Protein AF-A0AAT9HB19-F1 (afdb_monomer_lite)

InterPro domains:
  IPR008991 Translation protein SH3-like domain superfamily [SSF50104] (2-46)
  IPR014722 Large ribosomal subunit protein uL2, domain 2 [G3DSA:2.30.30.30] (1-48)
  IPR057264 Large ribosomal subunit protein uL24, C-terminal domain [PF17136] (2-48)

Sequence (48 aa):
MTTEALVHVSNVQLVVEKDGKKVVTRVGYRFDDDGNKIRVAKRTGEDI

Structure (mmCIF, N/CA/C/O backbone):
data_AF-A0AAT9HB19-F1
#
_entry.id   AF-A0AAT9HB19-F1
#
loop_
_atom_site.group_PDB
_atom_site.id
_atom_site.type_symbol
_atom_site.label_atom_id
_atom_site.label_alt_id
_atom_site.label_comp_id
_atom_site.label_asym_id
_atom_site.label_entity_id
_atom_site.label_seq_id
_atom_site.pdbx_PDB_ins_code
_atom_site.Cartn_x
_atom_site.Cartn_y
_atom_site.Cartn_z
_atom_site.occupancy
_atom_site.B_iso_or_equiv
_atom_site.auth_seq_id
_atom_site.auth_comp_id
_atom_site.auth_asym_id
_atom_site.auth_atom_id
_atom_site.pdbx_PDB_model_num
ATOM 1 N N . MET A 1 1 ? 15.242 7.987 -27.584 1.00 63.91 1 MET A N 1
ATOM 2 C CA . MET A 1 1 ? 13.896 7.813 -26.999 1.00 63.91 1 MET A CA 1
ATOM 3 C C . MET A 1 1 ? 14.021 6.841 -25.844 1.00 63.91 1 MET A C 1
ATOM 5 O O . MET A 1 1 ? 14.677 5.822 -26.018 1.00 63.91 1 MET A O 1
ATOM 9 N N . THR A 1 2 ? 13.449 7.158 -24.690 1.00 90.56 2 THR A N 1
ATOM 10 C CA . THR A 1 2 ? 13.314 6.233 -23.555 1.00 90.56 2 THR A CA 1
ATOM 11 C C . THR A 1 2 ? 11.870 5.749 -23.497 1.00 90.56 2 THR A C 1
ATOM 13 O O . THR A 1 2 ? 10.956 6.517 -23.787 1.0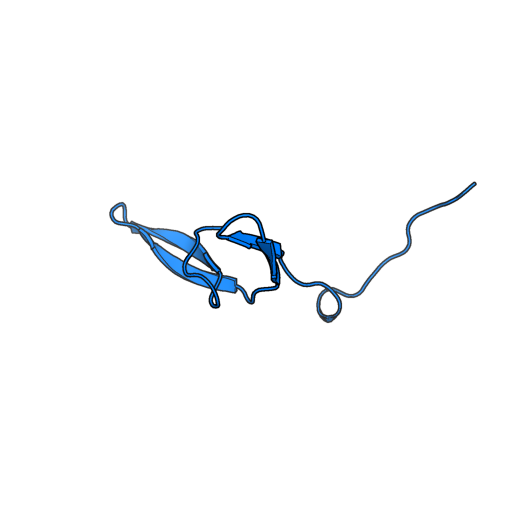0 90.56 2 THR A O 1
ATOM 16 N N . THR A 1 3 ? 11.673 4.473 -23.175 1.00 90.31 3 THR A N 1
ATOM 17 C CA . THR A 1 3 ? 10.352 3.844 -23.062 1.00 90.31 3 THR A CA 1
ATOM 18 C C . THR A 1 3 ? 10.305 2.990 -21.801 1.00 90.31 3 THR A C 1
ATOM 20 O O . THR A 1 3 ? 11.347 2.543 -21.316 1.00 90.31 3 THR A O 1
ATOM 23 N N . GLU A 1 4 ? 9.115 2.810 -21.244 1.00 93.81 4 GLU A N 1
ATOM 24 C CA . GLU A 1 4 ? 8.901 1.990 -20.055 1.00 93.81 4 GLU A CA 1
ATOM 25 C C . GLU A 1 4 ? 8.837 0.504 -20.427 1.00 93.81 4 GLU A C 1
ATOM 27 O O . GLU A 1 4 ? 8.460 0.130 -21.538 1.00 93.81 4 GLU A O 1
ATOM 32 N N . ALA A 1 5 ? 9.207 -0.353 -19.477 1.00 94.31 5 ALA A N 1
ATOM 33 C CA . ALA A 1 5 ? 9.140 -1.802 -19.613 1.00 94.31 5 ALA A CA 1
ATOM 34 C C . ALA A 1 5 ? 8.267 -2.401 -18.505 1.00 94.31 5 ALA A C 1
ATOM 36 O O . ALA A 1 5 ? 8.079 -1.804 -17.443 1.00 94.31 5 ALA A O 1
ATOM 37 N N . LEU A 1 6 ? 7.745 -3.602 -18.748 1.00 95.81 6 LEU A N 1
ATOM 38 C CA . LEU A 1 6 ? 6.945 -4.327 -17.766 1.00 95.81 6 LEU A CA 1
ATOM 39 C C . LEU A 1 6 ? 7.786 -4.688 -16.533 1.00 95.81 6 LEU A C 1
ATOM 41 O O . LEU A 1 6 ? 8.946 -5.083 -16.642 1.00 95.81 6 LEU A O 1
ATOM 45 N N . VAL A 1 7 ? 7.161 -4.623 -15.359 1.00 96.06 7 VAL A N 1
ATOM 46 C CA . VAL A 1 7 ? 7.736 -5.080 -14.092 1.00 96.06 7 VAL A CA 1
ATOM 47 C C . VAL A 1 7 ? 6.747 -6.001 -13.387 1.00 96.06 7 VAL A C 1
ATOM 49 O O . VAL A 1 7 ? 5.539 -5.769 -13.398 1.00 96.06 7 VAL A O 1
ATOM 52 N N . HIS A 1 8 ? 7.251 -7.073 -12.779 1.00 97.56 8 HIS A N 1
ATOM 53 C CA . HIS A 1 8 ? 6.409 -8.002 -12.034 1.00 97.56 8 HIS A CA 1
ATOM 54 C C . HIS A 1 8 ? 5.916 -7.370 -10.724 1.00 97.56 8 HIS A C 1
ATOM 56 O O . HIS A 1 8 ? 6.685 -6.731 -10.005 1.00 97.56 8 HIS A O 1
ATOM 62 N N . VAL A 1 9 ? 4.648 -7.597 -10.370 1.00 93.00 9 VAL A N 1
ATOM 63 C CA . VAL A 1 9 ? 4.004 -6.961 -9.205 1.00 93.00 9 VAL A CA 1
ATOM 64 C C . VAL A 1 9 ? 4.667 -7.312 -7.865 1.00 93.00 9 VAL A C 1
ATOM 66 O O . VAL A 1 9 ? 4.632 -6.520 -6.930 1.00 93.00 9 VAL A O 1
ATOM 69 N N . SER A 1 10 ? 5.337 -8.465 -7.756 1.00 94.50 10 SER A N 1
ATOM 70 C CA . SER A 1 10 ? 6.089 -8.815 -6.538 1.00 94.50 10 SER A CA 1
ATOM 71 C C . SER A 1 10 ? 7.320 -7.935 -6.302 1.00 94.50 10 SER A C 1
ATOM 73 O O . SER A 1 10 ? 7.864 -7.944 -5.200 1.00 94.50 10 SER A O 1
ATOM 75 N N . ASN A 1 11 ? 7.773 -7.210 -7.328 1.00 95.38 11 ASN A N 1
ATOM 76 C CA . ASN A 1 11 ? 8.970 -6.371 -7.279 1.00 95.38 11 ASN A CA 1
ATOM 77 C C . ASN A 1 11 ? 8.639 -4.906 -6.961 1.00 95.38 11 ASN A C 1
AT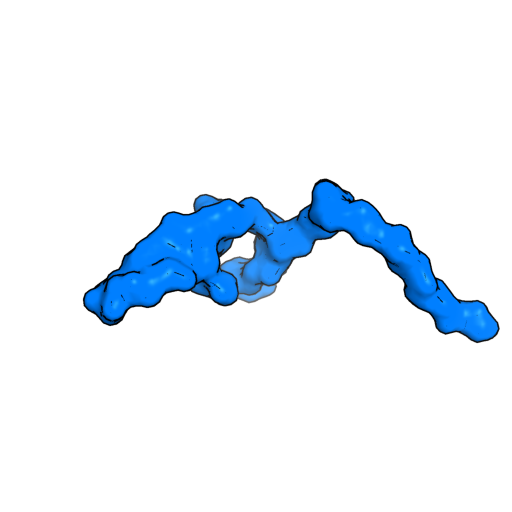OM 79 O O . ASN A 1 11 ? 9.537 -4.069 -6.950 1.00 95.38 11 ASN A O 1
ATOM 83 N N . VAL A 1 12 ? 7.367 -4.592 -6.692 1.00 94.06 12 VAL A N 1
ATOM 84 C CA . VAL A 1 12 ? 6.922 -3.256 -6.283 1.00 94.06 12 VAL A CA 1
ATOM 85 C C . VAL A 1 12 ? 6.323 -3.292 -4.879 1.00 94.06 12 VAL A C 1
ATOM 87 O O . VAL A 1 12 ? 5.795 -4.306 -4.422 1.00 94.06 12 VAL A O 1
ATOM 90 N N . GLN A 1 13 ? 6.413 -2.169 -4.170 1.00 93.69 13 GLN A N 1
ATOM 91 C CA . GLN A 1 13 ? 5.794 -1.980 -2.859 1.00 93.69 13 GLN A CA 1
ATOM 92 C C . GLN A 1 13 ? 5.087 -0.634 -2.801 1.00 93.69 13 GLN A C 1
ATOM 94 O O . GLN A 1 13 ? 5.470 0.315 -3.482 1.00 93.69 13 GLN A O 1
ATOM 99 N N . LEU A 1 14 ? 4.062 -0.563 -1.953 1.00 93.31 14 LEU A N 1
ATOM 100 C CA . LEU A 1 14 ? 3.361 0.679 -1.688 1.00 93.31 14 LEU A CA 1
ATOM 101 C C . LEU A 1 14 ? 4.174 1.547 -0.725 1.00 93.31 14 LEU A C 1
ATOM 103 O O . LEU A 1 14 ? 4.722 1.052 0.265 1.00 93.31 14 LEU A O 1
ATOM 107 N N . VAL A 1 15 ? 4.208 2.844 -1.011 1.00 93.62 15 VAL A N 1
ATOM 108 C CA . VAL A 1 15 ? 4.811 3.863 -0.157 1.00 93.62 15 VAL A CA 1
ATOM 109 C C . VAL A 1 15 ? 3.701 4.713 0.439 1.00 93.62 15 VAL A C 1
ATOM 111 O O . VAL A 1 15 ? 2.814 5.158 -0.282 1.00 93.62 15 VAL A O 1
ATOM 114 N N . VAL A 1 16 ? 3.785 4.948 1.743 1.00 92.94 16 VAL A N 1
ATOM 115 C CA . VAL A 1 16 ? 2.967 5.930 2.458 1.00 92.94 16 VAL A CA 1
ATOM 116 C C . VAL A 1 16 ? 3.876 6.967 3.101 1.00 92.94 16 VAL A C 1
ATOM 118 O O . VAL A 1 16 ? 5.057 6.700 3.344 1.00 92.94 16 VAL A O 1
ATOM 121 N N . GLU A 1 17 ? 3.343 8.152 3.363 1.00 92.38 17 GLU A N 1
ATOM 122 C CA . GLU A 1 17 ? 4.053 9.186 4.105 1.00 92.38 17 GLU A CA 1
ATOM 123 C C . GLU A 1 17 ? 3.607 9.164 5.566 1.00 92.38 17 GLU A C 1
ATOM 125 O O . GLU A 1 17 ? 2.415 9.166 5.853 1.00 92.38 17 GLU A O 1
ATOM 130 N N . LYS A 1 18 ? 4.568 9.106 6.489 1.00 88.25 18 LYS A N 1
ATOM 131 C CA . 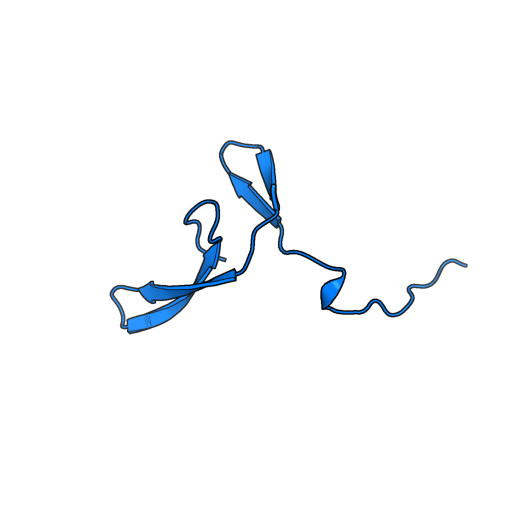LYS A 1 18 ? 4.320 9.216 7.926 1.00 88.25 18 LYS A CA 1
ATOM 132 C C . LYS A 1 18 ? 5.422 10.041 8.567 1.00 88.25 18 LYS A C 1
ATOM 134 O O . LYS A 1 18 ? 6.601 9.773 8.336 1.00 88.25 18 LYS A O 1
ATOM 139 N N . ASP A 1 19 ? 5.035 11.045 9.347 1.00 87.94 19 ASP A N 1
ATOM 140 C CA . ASP A 1 19 ? 5.955 11.960 10.035 1.00 87.94 19 ASP A CA 1
ATOM 141 C C . ASP A 1 19 ? 6.989 12.602 9.079 1.00 87.94 19 ASP A C 1
ATOM 143 O O . ASP A 1 19 ? 8.182 12.684 9.380 1.00 87.94 19 ASP A O 1
ATOM 147 N N . GLY A 1 20 ? 6.546 12.986 7.873 1.00 88.81 20 GLY A N 1
ATOM 148 C CA . GLY A 1 20 ? 7.391 13.573 6.821 1.00 88.81 20 GLY A CA 1
ATOM 149 C C . GLY A 1 20 ? 8.388 12.600 6.176 1.00 88.81 20 GLY A C 1
ATOM 150 O O . GLY A 1 20 ? 9.278 13.018 5.432 1.00 88.81 20 GLY A O 1
ATOM 151 N N . LYS A 1 21 ? 8.285 11.295 6.464 1.00 89.12 21 LYS A N 1
ATOM 152 C CA . LYS A 1 21 ? 9.137 10.247 5.891 1.00 89.12 21 LYS A CA 1
ATOM 153 C C . LYS A 1 21 ? 8.325 9.317 5.004 1.00 89.12 21 LYS A C 1
ATOM 155 O O . LYS A 1 21 ? 7.252 8.846 5.373 1.00 89.12 21 LYS A O 1
ATOM 160 N N . LYS A 1 22 ? 8.897 8.977 3.849 1.00 92.06 22 LYS A N 1
ATOM 161 C CA . LYS A 1 22 ? 8.372 7.926 2.973 1.00 92.06 22 LYS A CA 1
ATOM 162 C C . LYS A 1 22 ? 8.702 6.558 3.557 1.00 92.06 22 LYS A C 1
ATOM 164 O O . LYS A 1 22 ? 9.869 6.236 3.783 1.00 92.06 22 LYS A O 1
ATOM 169 N N . VAL A 1 23 ? 7.677 5.747 3.780 1.00 91.62 23 VAL A N 1
ATOM 170 C CA . VAL A 1 23 ? 7.792 4.418 4.378 1.00 91.62 23 VAL A CA 1
ATOM 171 C C . VAL A 1 23 ? 7.171 3.387 3.444 1.00 91.62 23 VAL A C 1
ATOM 173 O O . VAL A 1 23 ? 6.008 3.489 3.063 1.00 91.62 23 VAL A O 1
ATOM 176 N N . VAL A 1 24 ? 7.948 2.359 3.101 1.00 92.88 24 VAL A N 1
ATOM 177 C CA . VAL A 1 24 ? 7.439 1.185 2.381 1.00 92.88 24 VAL A CA 1
ATOM 178 C C . VAL A 1 24 ? 6.627 0.292 3.319 1.00 92.88 24 VAL A C 1
ATOM 180 O O . VAL A 1 24 ? 7.019 0.055 4.471 1.00 92.88 24 VAL A O 1
ATOM 183 N N . THR A 1 25 ? 5.488 -0.206 2.839 1.00 94.50 25 THR A N 1
ATOM 184 C CA . THR A 1 25 ? 4.541 -0.970 3.658 1.00 94.50 25 THR A CA 1
ATOM 185 C C . THR A 1 25 ? 3.829 -2.066 2.864 1.00 94.50 25 THR A C 1
ATOM 187 O O . THR A 1 25 ? 3.621 -1.968 1.654 1.00 94.50 25 THR A O 1
ATOM 190 N N . ARG A 1 26 ? 3.419 -3.129 3.568 1.00 93.75 26 ARG A N 1
ATOM 191 C CA . ARG A 1 26 ? 2.483 -4.130 3.037 1.00 93.75 26 ARG A CA 1
ATOM 192 C C . ARG A 1 26 ? 1.049 -3.673 3.293 1.00 93.75 26 ARG A C 1
ATOM 194 O O . ARG A 1 26 ? 0.763 -3.061 4.320 1.00 93.75 26 ARG A O 1
ATOM 201 N N . VAL A 1 27 ? 0.145 -4.049 2.395 1.00 94.44 27 VAL A N 1
ATOM 202 C CA . VAL A 1 27 ? -1.286 -3.741 2.504 1.00 94.44 27 VAL A CA 1
ATOM 203 C C . VAL A 1 27 ? -1.974 -4.736 3.445 1.00 94.44 27 VAL A C 1
ATOM 205 O O . VAL A 1 27 ? -1.753 -5.949 3.370 1.0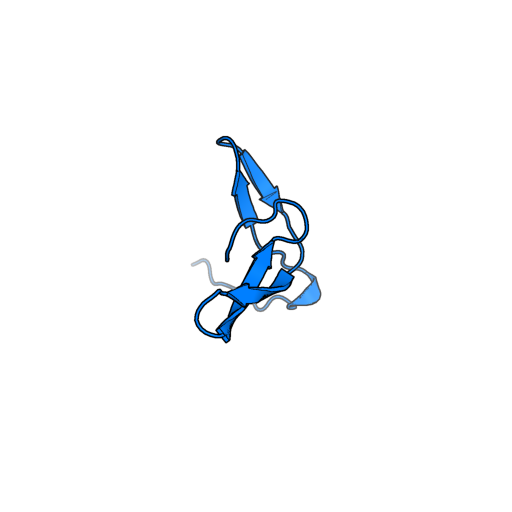0 94.44 27 VAL A O 1
ATOM 208 N N . GLY A 1 28 ? -2.798 -4.217 4.346 1.00 94.31 28 GLY A N 1
ATOM 209 C CA . GLY A 1 28 ? -3.818 -4.935 5.104 1.00 94.31 28 GLY A CA 1
ATOM 210 C C . GLY A 1 28 ? -5.204 -4.390 4.780 1.00 94.31 28 GLY A C 1
ATOM 211 O O . GLY A 1 28 ? -5.340 -3.487 3.957 1.00 94.31 28 GLY A O 1
ATOM 212 N N . TYR A 1 29 ? -6.221 -4.937 5.440 1.00 96.06 29 TYR A N 1
ATOM 213 C CA . TYR A 1 29 ? -7.595 -4.460 5.325 1.00 96.06 29 TYR A CA 1
ATOM 214 C C . TYR A 1 29 ? -8.215 -4.321 6.709 1.00 96.06 29 TYR A C 1
ATOM 216 O O . TYR A 1 29 ? -7.957 -5.159 7.576 1.00 96.06 29 TYR A O 1
ATOM 224 N N . ARG A 1 30 ? -9.048 -3.298 6.880 1.00 93.88 30 ARG A N 1
ATOM 225 C CA . ARG A 1 30 ? -9.971 -3.146 8.010 1.00 93.88 30 ARG A CA 1
ATOM 226 C C . ARG A 1 30 ? -11.321 -2.658 7.488 1.00 93.88 30 ARG A C 1
ATOM 228 O O . ARG A 1 30 ? -11.424 -2.288 6.319 1.00 93.88 30 ARG A O 1
ATOM 235 N N . PHE A 1 31 ? -12.330 -2.692 8.344 1.00 95.75 31 PHE A N 1
ATOM 236 C CA . PHE A 1 31 ? -13.591 -2.010 8.088 1.00 95.75 31 PHE A CA 1
ATOM 237 C C . PHE A 1 31 ? -13.578 -0.664 8.813 1.00 95.75 31 PHE A C 1
ATOM 239 O O . PHE A 1 31 ? -13.020 -0.581 9.912 1.00 95.75 31 PHE A O 1
ATOM 246 N N . ASP A 1 32 ? -14.097 0.376 8.168 1.00 92.81 32 ASP A N 1
ATOM 247 C CA . ASP A 1 32 ? -14.382 1.648 8.832 1.00 92.81 32 ASP A CA 1
ATOM 248 C C . ASP A 1 32 ? -15.717 1.579 9.593 1.00 92.81 32 ASP A C 1
ATOM 250 O O . ASP A 1 32 ? -16.397 0.547 9.601 1.00 92.81 32 ASP A O 1
ATOM 254 N N . ASP A 1 33 ? -16.070 2.678 10.257 1.00 93.62 33 ASP A N 1
ATOM 255 C CA . ASP A 1 33 ? -17.276 2.766 11.084 1.00 93.62 33 ASP A CA 1
ATOM 256 C C . ASP A 1 33 ? -18.572 2.693 10.250 1.00 93.62 33 ASP A C 1
ATOM 258 O O . ASP A 1 33 ? -19.619 2.305 10.768 1.00 93.62 33 ASP A O 1
ATOM 262 N N . ASP A 1 34 ? -18.484 2.981 8.948 1.00 94.38 34 ASP A N 1
ATOM 263 C CA . ASP A 1 34 ? -19.574 2.876 7.972 1.00 94.38 34 ASP A CA 1
ATOM 264 C C . ASP A 1 34 ? -19.671 1.467 7.344 1.00 94.38 34 ASP A C 1
ATOM 266 O O . ASP A 1 34 ? -20.565 1.186 6.540 1.00 94.38 34 ASP A O 1
ATOM 270 N N . GLY A 1 35 ? -18.766 0.550 7.710 1.00 94.19 35 GLY A N 1
ATOM 271 C CA . GLY A 1 35 ? -18.729 -0.828 7.221 1.00 94.19 35 GLY A CA 1
ATOM 272 C C . GLY A 1 35 ? -18.040 -1.008 5.8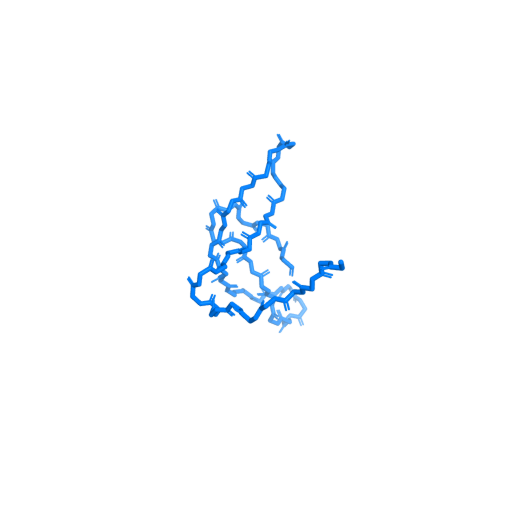64 1.00 94.19 35 GLY A C 1
ATOM 273 O O . GLY A 1 35 ? -18.130 -2.088 5.271 1.00 94.19 35 GLY A O 1
ATOM 274 N N . ASN A 1 36 ? -17.319 -0.005 5.359 1.00 95.81 36 ASN A N 1
ATOM 275 C CA . ASN A 1 36 ? -16.563 -0.113 4.114 1.00 95.81 36 ASN A CA 1
ATOM 276 C C . ASN A 1 36 ? -15.231 -0.824 4.336 1.00 95.81 36 ASN A C 1
ATOM 278 O O . ASN A 1 36 ? -14.509 -0.581 5.302 1.00 95.81 36 ASN A O 1
ATOM 282 N N . LYS A 1 37 ? -14.854 -1.681 3.384 1.00 96.06 37 LYS A N 1
ATOM 283 C CA . LYS A 1 37 ? -13.550 -2.348 3.402 1.00 96.06 37 LYS A CA 1
ATOM 284 C C . LYS A 1 37 ? -12.472 -1.410 2.868 1.00 96.06 37 LYS A C 1
ATOM 286 O O . LYS A 1 37 ? -12.351 -1.229 1.657 1.00 96.06 37 LYS A O 1
ATOM 291 N N . ILE A 1 38 ? -11.628 -0.912 3.759 1.00 95.62 38 ILE A N 1
ATOM 292 C CA . ILE A 1 38 ? -10.533 -0.000 3.428 1.00 95.62 38 ILE A CA 1
ATOM 293 C C . ILE A 1 38 ? -9.175 -0.700 3.493 1.00 95.62 38 ILE A C 1
ATOM 295 O O . ILE A 1 38 ? -8.977 -1.691 4.208 1.00 95.62 38 ILE A O 1
ATOM 299 N N . ARG A 1 39 ? -8.231 -0.207 2.689 1.00 95.75 39 ARG A N 1
ATOM 300 C CA . ARG A 1 39 ? -6.840 -0.670 2.679 1.00 95.75 39 ARG A CA 1
ATOM 301 C C . ARG A 1 39 ? -6.060 0.098 3.733 1.00 95.75 39 ARG A C 1
ATOM 303 O O . ARG A 1 39 ? -6.204 1.305 3.844 1.00 95.75 39 ARG A O 1
ATOM 310 N N . VAL A 1 40 ? -5.200 -0.609 4.460 1.00 94.75 40 VAL A N 1
ATOM 311 C CA . VAL A 1 40 ? -4.367 -0.005 5.507 1.00 94.75 40 VAL A CA 1
ATOM 312 C C . VAL A 1 40 ? -2.910 -0.394 5.372 1.00 94.75 40 VAL A C 1
ATOM 314 O O . VAL A 1 40 ? -2.565 -1.530 5.028 1.00 94.75 40 VAL A O 1
ATOM 317 N N . ALA A 1 41 ? -2.029 0.549 5.661 1.00 95.50 41 ALA A N 1
ATOM 318 C CA . ALA A 1 41 ? -0.602 0.326 5.732 1.00 95.50 41 ALA A CA 1
ATOM 319 C C . ALA A 1 41 ? -0.275 -0.463 7.003 1.00 95.50 41 ALA A C 1
ATOM 321 O O . ALA A 1 41 ? -0.265 0.086 8.102 1.00 95.50 41 ALA A O 1
ATOM 322 N N . LYS A 1 42 ? 0.077 -1.750 6.872 1.00 92.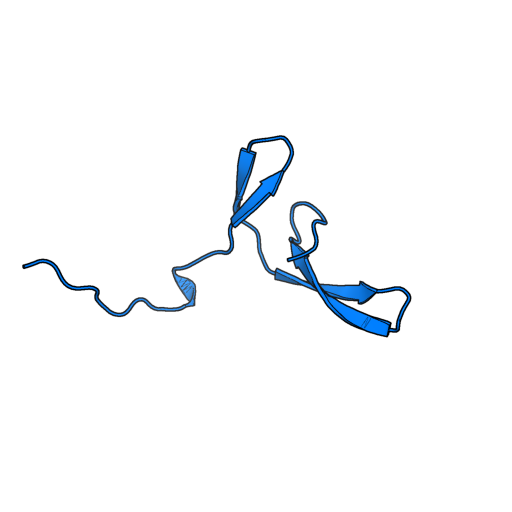69 42 LYS A N 1
ATOM 323 C CA . LYS A 1 42 ? 0.333 -2.625 8.037 1.00 92.69 42 LYS A CA 1
ATOM 324 C C . LYS A 1 42 ? 1.420 -2.106 8.979 1.00 92.69 42 LYS A C 1
ATOM 326 O O . LYS A 1 42 ? 1.391 -2.416 10.162 1.00 92.69 42 LYS A O 1
ATOM 331 N N . ARG A 1 43 ? 2.401 -1.366 8.454 1.00 91.31 43 ARG A N 1
ATOM 332 C CA . ARG A 1 43 ? 3.520 -0.831 9.242 1.00 91.31 43 ARG A CA 1
ATOM 333 C C . ARG A 1 43 ? 3.168 0.430 10.034 1.00 91.31 43 ARG A C 1
ATOM 335 O O . ARG A 1 43 ? 3.781 0.664 11.069 1.00 91.31 43 ARG A O 1
ATOM 342 N N . THR A 1 44 ? 2.253 1.256 9.535 1.00 90.25 44 THR A N 1
ATOM 343 C CA . THR A 1 44 ? 2.021 2.610 10.063 1.00 90.25 44 THR A CA 1
ATOM 344 C C . THR A 1 44 ? 0.609 2.833 10.588 1.00 90.25 44 THR A C 1
ATOM 346 O O . THR A 1 44 ? 0.439 3.735 11.403 1.00 90.25 44 THR A O 1
ATOM 349 N N . GLY A 1 45 ? -0.360 2.018 10.166 1.00 88.38 45 GLY A N 1
ATOM 350 C CA . GLY A 1 45 ? -1.779 2.161 10.492 1.00 88.38 45 GLY A CA 1
ATOM 351 C C . GLY A 1 45 ? -2.537 3.128 9.582 1.00 88.38 45 GLY A C 1
ATOM 352 O O . GLY A 1 45 ? -3.753 3.183 9.682 1.00 88.38 45 GLY A O 1
ATOM 353 N N . GLU A 1 46 ? -1.835 3.839 8.695 1.00 89.56 46 GLU A N 1
ATOM 354 C CA . GLU A 1 46 ? -2.441 4.816 7.786 1.00 89.56 46 GLU A CA 1
ATOM 355 C C . GLU A 1 46 ? -3.383 4.143 6.790 1.00 89.56 46 GLU A C 1
ATOM 357 O O . GLU A 1 46 ? -3.092 3.052 6.280 1.00 89.56 46 GLU A O 1
ATOM 362 N N . ASP A 1 47 ? -4.474 4.828 6.478 1.00 91.00 47 ASP A N 1
ATOM 363 C CA . ASP A 1 47 ? -5.356 4.434 5.389 1.00 91.00 47 ASP A CA 1
ATOM 364 C C . ASP A 1 47 ? -4.669 4.708 4.039 1.00 91.00 47 ASP A C 1
ATOM 366 O O . ASP A 1 47 ? -3.873 5.640 3.897 1.00 91.00 47 ASP A O 1
ATOM 370 N N . ILE A 1 48 ? -4.915 3.821 3.071 1.00 88.19 48 ILE A N 1
ATOM 371 C CA . ILE A 1 48 ? -4.308 3.826 1.729 1.00 88.19 48 ILE A CA 1
ATOM 372 C C . ILE A 1 48 ? -5.336 4.221 0.680 1.00 88.19 48 ILE A C 1
ATOM 374 O O . ILE A 1 48 ? -6.382 3.532 0.632 1.00 88.19 48 ILE A O 1
#

Radius of gyration: 14.4 Å; chains: 1; bounding box: 34×22×38 Å

pLDDT: mean 92.47, std 4.83, range [63.91, 97.56]

Organism: NCBI:txid3074435

Foldseek 3Di:
DDDDDDDDPVVDFDWDDDPNDTDTFDWDWDADPVRDIFIAGPVPRDTD

Secondary structure (DSSP, 8-state):
--------GGG--EEEEETTEEEEE-EEEEE-TT--EEEEETTT--B-